Protein AF-A0A285U3Y8-F1 (afdb_monomer_lite)

Organism: NCBI:txid908946

Radius of gyration: 16.51 Å; chains: 1; bounding box: 35×35×42 Å

Sequence (97 aa):
MNTLVPEPEIPSHQGPDAQKVDPDLDVVTMAVKVPETIAHLHYWSVQLTRNAEKEEVLDAFRASSRIALVRTADGLTAINTNKELMADLDRAVRQPI

Structure (mmCIF, N/CA/C/O backbone):
data_AF-A0A285U3Y8-F1
#
_entry.id   AF-A0A285U3Y8-F1
#
loop_
_atom_site.group_PDB
_atom_site.id
_atom_site.type_symbol
_atom_site.label_atom_id
_atom_site.label_alt_id
_atom_site.label_comp_id
_atom_site.label_asym_id
_atom_site.label_entity_id
_atom_site.label_seq_id
_atom_site.pdbx_PDB_ins_code
_atom_site.Cartn_x
_atom_site.Cartn_y
_atom_site.Cartn_z
_atom_site.occupancy
_atom_site.B_iso_or_equiv
_atom_site.auth_seq_id
_atom_site.auth_comp_id
_atom_site.auth_asym_id
_atom_site.auth_atom_id
_atom_site.pdbx_PDB_model_num
ATOM 1 N N . MET A 1 1 ? 19.286 4.805 -14.756 1.00 71.94 1 MET A N 1
ATOM 2 C CA . MET A 1 1 ? 18.687 5.290 -13.493 1.00 71.94 1 MET A CA 1
ATOM 3 C C . MET A 1 1 ? 18.653 4.110 -12.530 1.00 71.94 1 MET A C 1
ATOM 5 O O . MET A 1 1 ? 18.075 3.100 -12.893 1.00 71.94 1 MET A O 1
ATOM 9 N N . ASN A 1 2 ? 19.365 4.176 -11.401 1.00 92.19 2 ASN A N 1
ATOM 10 C CA . ASN A 1 2 ? 19.491 3.085 -10.420 1.00 92.19 2 ASN A CA 1
ATOM 11 C C . ASN A 1 2 ? 19.738 3.695 -9.031 1.00 92.19 2 ASN A C 1
ATOM 13 O O . ASN A 1 2 ? 20.870 3.745 -8.560 1.00 92.19 2 ASN A O 1
ATOM 17 N N . THR A 1 3 ? 18.710 4.312 -8.455 1.00 96.00 3 THR A N 1
ATOM 18 C CA . THR A 1 3 ? 18.819 5.024 -7.176 1.00 96.00 3 THR A CA 1
ATOM 19 C C . THR A 1 3 ? 17.481 5.025 -6.450 1.00 96.00 3 THR A C 1
ATOM 21 O O . THR A 1 3 ? 16.446 4.777 -7.068 1.00 96.00 3 THR A O 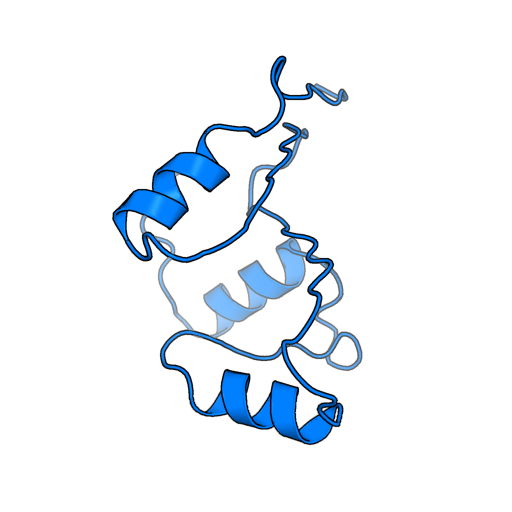1
ATOM 24 N N . LEU A 1 4 ? 17.512 5.343 -5.161 1.00 97.38 4 LEU A N 1
ATOM 25 C CA . LEU A 1 4 ? 16.345 5.554 -4.316 1.00 97.38 4 LEU A CA 1
ATOM 26 C C . LEU A 1 4 ? 16.321 7.020 -3.888 1.00 97.38 4 LEU A C 1
ATOM 28 O O . LEU A 1 4 ? 17.3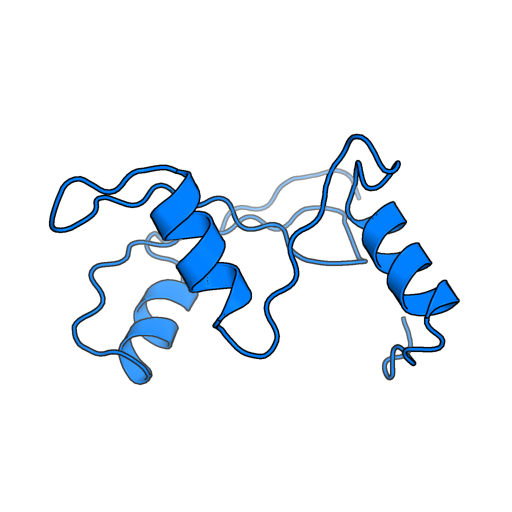55 7.567 -3.505 1.00 97.38 4 LEU A O 1
ATOM 32 N N . VAL A 1 5 ? 15.153 7.652 -3.958 1.00 97.69 5 VAL A N 1
ATOM 33 C CA . VAL A 1 5 ? 14.974 9.050 -3.544 1.00 97.69 5 VAL A CA 1
ATOM 34 C C . VAL A 1 5 ? 13.856 9.101 -2.503 1.00 97.69 5 VAL A C 1
ATOM 36 O O . VAL A 1 5 ? 12.694 8.955 -2.884 1.00 97.69 5 VAL A O 1
ATOM 39 N N . PRO A 1 6 ? 14.170 9.225 -1.202 1.00 97.31 6 PRO A N 1
ATOM 40 C CA . PRO A 1 6 ? 13.145 9.380 -0.174 1.00 97.31 6 PRO A CA 1
ATOM 41 C C . PRO A 1 6 ? 12.476 10.755 -0.284 1.00 97.31 6 PRO A C 1
ATOM 43 O O . PRO A 1 6 ? 13.112 11.718 -0.718 1.00 97.31 6 PRO A O 1
ATOM 46 N N . GLU A 1 7 ? 11.213 10.852 0.132 1.00 97.06 7 GLU A N 1
ATOM 47 C CA . GLU A 1 7 ? 10.607 12.159 0.413 1.00 97.06 7 GLU A CA 1
ATOM 48 C C . GLU A 1 7 ? 11.392 12.861 1.540 1.00 97.06 7 GLU A C 1
ATOM 50 O O . GLU A 1 7 ? 11.865 12.191 2.465 1.00 97.06 7 GLU A O 1
ATOM 55 N N . PRO A 1 8 ? 11.561 14.194 1.482 1.00 96.44 8 PRO A N 1
ATOM 56 C CA . PRO A 1 8 ? 12.394 14.923 2.436 1.00 96.44 8 PRO A CA 1
ATOM 57 C C . PRO A 1 8 ? 11.754 15.064 3.825 1.00 96.44 8 PRO A C 1
ATOM 59 O O . PRO A 1 8 ? 12.461 15.361 4.787 1.00 96.44 8 PRO A O 1
ATOM 62 N N . GLU A 1 9 ? 10.440 14.862 3.938 1.00 96.19 9 GLU A N 1
ATOM 63 C CA . GLU A 1 9 ? 9.665 15.080 5.158 1.00 96.19 9 GLU A CA 1
ATOM 64 C C . GLU A 1 9 ? 8.879 13.826 5.558 1.00 96.19 9 GLU A C 1
ATOM 66 O O . GLU A 1 9 ? 8.436 13.038 4.718 1.00 96.19 9 GLU A O 1
ATOM 71 N N . ILE A 1 10 ? 8.707 13.655 6.871 1.00 96.50 10 ILE A N 1
ATOM 72 C CA . ILE A 1 10 ? 7.857 12.629 7.478 1.00 96.50 10 ILE A CA 1
ATOM 73 C C . ILE A 1 10 ? 6.872 13.350 8.417 1.00 96.50 10 ILE A C 1
ATOM 75 O O . ILE A 1 10 ? 7.334 14.097 9.284 1.00 96.50 10 ILE A O 1
ATOM 79 N N . PRO A 1 11 ? 5.549 13.117 8.299 1.00 97.12 11 PRO A N 1
ATOM 80 C CA . PRO A 1 11 ? 4.906 12.235 7.325 1.00 97.12 11 PRO A CA 1
ATOM 81 C C . PRO A 1 11 ? 4.984 12.783 5.893 1.00 97.12 11 PRO A C 1
ATOM 83 O O . PRO A 1 11 ? 4.980 13.991 5.674 1.00 97.12 11 PRO A O 1
ATOM 86 N N . SER A 1 12 ? 5.010 11.886 4.909 1.00 97.75 12 SER A N 1
ATOM 87 C CA . SER A 1 12 ? 4.788 12.256 3.508 1.00 97.75 12 SER A CA 1
ATOM 88 C C . SER A 1 12 ? 3.333 12.709 3.282 1.00 97.75 12 SER A C 1
ATOM 90 O O . SER A 1 12 ? 2.460 12.449 4.111 1.00 97.75 12 SER A O 1
ATOM 92 N N . HIS A 1 13 ? 3.035 13.357 2.148 1.00 97.12 13 HIS A N 1
ATOM 93 C CA . HIS A 1 13 ? 1.709 13.953 1.889 1.00 97.12 13 HIS A CA 1
ATOM 94 C C . HIS A 1 13 ? 0.529 12.964 1.952 1.00 97.12 13 HIS A C 1
ATOM 96 O O . HIS A 1 13 ? -0.596 13.368 2.238 1.00 97.12 13 HIS A O 1
ATOM 102 N N . GLN A 1 14 ? 0.775 11.670 1.723 1.00 97.69 14 GLN A N 1
ATOM 103 C CA . GLN A 1 14 ? -0.259 10.634 1.721 1.00 97.69 14 GLN A CA 1
ATOM 104 C C . GLN A 1 14 ? -0.975 10.489 3.073 1.00 97.69 14 GLN A C 1
ATOM 106 O O . GLN A 1 14 ? -2.156 10.155 3.080 1.00 97.69 14 GLN A O 1
ATOM 111 N N . GLY A 1 15 ? -0.302 10.749 4.200 1.00 97.75 15 GLY A N 1
ATOM 112 C CA . GLY A 1 15 ? -0.918 10.719 5.531 1.00 97.75 15 GLY A CA 1
ATOM 113 C C . GLY A 1 15 ? -1.988 11.806 5.689 1.00 97.75 15 GLY A C 1
ATOM 114 O O . GLY A 1 15 ? -3.168 11.471 5.817 1.00 97.75 15 GLY A O 1
ATOM 115 N N . PRO A 1 16 ? -1.621 13.099 5.586 1.00 97.94 16 PRO A N 1
ATOM 116 C CA . PRO A 1 16 ? -2.584 14.201 5.602 1.00 97.94 16 PRO A CA 1
ATOM 117 C C . PRO A 1 16 ? -3.679 14.092 4.533 1.00 97.94 16 PRO A C 1
ATOM 119 O O . PRO A 1 16 ? -4.808 14.523 4.760 1.00 97.94 16 PRO A O 1
ATOM 122 N N . ASP A 1 17 ? -3.378 13.516 3.366 1.00 98.25 17 ASP A N 1
ATOM 123 C CA . ASP A 1 17 ? -4.386 13.291 2.328 1.00 98.25 17 ASP A CA 1
ATOM 124 C C . ASP A 1 17 ? -5.387 12.188 2.699 1.00 98.25 17 ASP A C 1
ATOM 126 O O . ASP A 1 17 ? -6.583 12.364 2.464 1.00 98.25 17 ASP A O 1
ATOM 130 N N . ALA A 1 18 ? -4.948 11.094 3.331 1.00 97.81 18 ALA A N 1
ATOM 131 C CA . ALA A 1 18 ? -5.854 10.074 3.860 1.00 97.81 18 ALA A CA 1
ATOM 132 C C . ALA A 1 18 ? -6.776 10.649 4.951 1.00 97.81 18 ALA A C 1
ATOM 134 O O . ALA A 1 18 ? -7.974 10.363 4.958 1.00 97.81 18 ALA A O 1
ATOM 135 N N . GLN A 1 19 ? -6.252 11.541 5.795 1.00 98.38 19 GLN A N 1
ATOM 136 C CA . GLN A 1 19 ? -7.015 12.206 6.858 1.00 98.38 19 GLN A CA 1
ATOM 137 C C . GLN A 1 19 ? -8.095 13.171 6.344 1.00 98.38 19 GLN A C 1
ATOM 139 O O . GLN A 1 19 ? -9.045 13.485 7.055 1.00 98.38 19 GLN A O 1
ATOM 144 N N . LYS A 1 20 ? -8.020 13.622 5.084 1.00 98.38 20 LYS A N 1
ATOM 145 C CA . LYS A 1 20 ? -9.129 14.372 4.461 1.00 98.38 20 LYS A CA 1
ATOM 146 C C . LYS A 1 20 ? -10.342 13.486 4.165 1.00 98.38 20 LYS A C 1
ATOM 148 O O . LYS A 1 20 ? -11.437 14.015 3.990 1.00 98.38 20 LYS A O 1
ATOM 153 N N . VAL A 1 21 ? -10.145 12.169 4.061 1.00 98.19 21 VAL A N 1
ATOM 154 C CA . VAL A 1 21 ? -11.207 11.178 3.831 1.00 98.19 21 VAL A CA 1
ATOM 155 C C . VAL A 1 21 ? -11.678 10.572 5.152 1.00 98.19 21 VAL A C 1
ATOM 157 O O . VAL A 1 21 ? -12.883 10.457 5.359 1.00 98.19 21 VAL A O 1
ATOM 160 N N . ASP A 1 22 ? -10.743 10.225 6.037 1.00 97.81 22 ASP A N 1
ATOM 161 C CA . ASP A 1 22 ? -11.006 9.713 7.385 1.00 97.81 22 ASP A CA 1
ATOM 162 C C . ASP A 1 22 ? -10.246 10.561 8.425 1.00 97.81 22 ASP A C 1
ATOM 164 O O . ASP A 1 22 ? -9.074 10.290 8.697 1.00 97.81 22 ASP A O 1
ATOM 168 N N . PRO A 1 23 ? -10.879 11.613 8.981 1.00 98.00 23 PRO A N 1
ATOM 169 C CA . PRO A 1 23 ? -10.222 12.545 9.900 1.00 98.00 23 PRO A CA 1
ATOM 170 C C . PRO A 1 23 ? -9.691 11.915 11.190 1.00 98.00 23 PRO A C 1
ATOM 172 O O . PRO A 1 23 ? -8.795 12.490 11.806 1.00 98.00 23 PRO A O 1
ATOM 175 N N . ASP A 1 24 ? -10.224 10.757 11.585 1.00 97.62 24 ASP A N 1
ATOM 176 C CA . ASP A 1 24 ? -9.853 10.067 12.822 1.00 97.62 24 ASP A CA 1
ATOM 177 C C . ASP A 1 24 ? -8.724 9.039 12.603 1.00 97.62 24 ASP A C 1
ATOM 179 O O . ASP A 1 24 ? -8.259 8.407 13.556 1.00 97.62 24 ASP A O 1
ATOM 183 N N . LEU A 1 25 ? -8.254 8.865 11.360 1.00 97.25 25 LEU A N 1
ATOM 184 C CA . LEU A 1 25 ? -7.182 7.932 11.030 1.00 97.25 25 LEU A CA 1
ATOM 185 C C . LEU A 1 25 ? -5.829 8.414 11.586 1.00 97.25 25 LEU A C 1
ATOM 187 O O . LEU A 1 25 ? -5.202 9.341 11.061 1.00 97.25 25 LEU A O 1
ATOM 191 N N . ASP A 1 26 ? -5.347 7.726 12.621 1.00 97.81 26 ASP A N 1
ATOM 192 C CA . ASP A 1 26 ? -3.997 7.892 13.167 1.00 97.81 26 ASP A CA 1
ATOM 193 C C . ASP A 1 26 ? -2.972 7.174 12.274 1.00 97.81 26 ASP A C 1
ATOM 195 O O . ASP A 1 26 ? -2.810 5.951 12.322 1.00 97.81 26 ASP A O 1
ATOM 199 N N . VAL A 1 27 ? -2.325 7.932 11.385 1.00 97.88 27 VAL A N 1
ATOM 200 C CA . VAL A 1 27 ? -1.395 7.393 10.390 1.00 97.88 27 VAL A CA 1
ATOM 201 C C . VAL A 1 27 ? -0.201 8.315 10.167 1.00 97.88 27 VAL A C 1
ATOM 203 O O . VAL A 1 27 ? -0.329 9.525 9.989 1.00 97.88 27 VAL A O 1
ATOM 206 N N . VAL A 1 28 ? 0.984 7.710 10.098 1.00 98.25 28 VAL A N 1
ATOM 207 C CA . VAL A 1 28 ? 2.221 8.352 9.648 1.00 98.25 28 VAL A CA 1
ATOM 208 C C . VAL A 1 28 ? 2.708 7.600 8.418 1.00 98.25 28 VAL A C 1
ATOM 210 O O . VAL A 1 28 ? 2.903 6.386 8.463 1.00 98.25 28 VAL A O 1
ATOM 213 N N . THR A 1 29 ? 2.904 8.310 7.310 1.00 98.38 29 THR A N 1
ATOM 214 C CA . THR A 1 29 ? 3.362 7.717 6.050 1.00 98.38 29 THR A CA 1
ATOM 215 C C . TH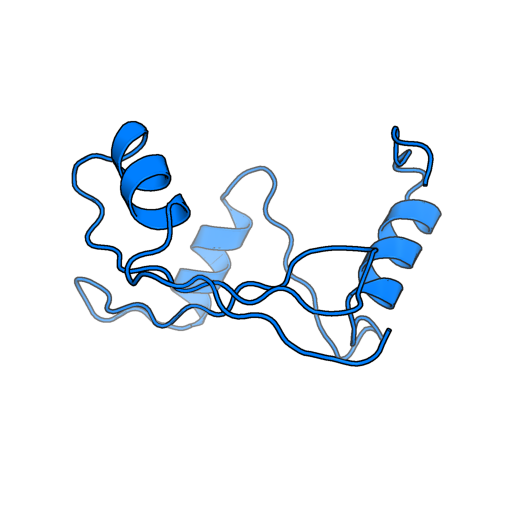R A 1 29 ? 4.789 8.130 5.725 1.00 98.38 29 THR A C 1
ATOM 217 O O . THR A 1 29 ? 5.230 9.234 6.039 1.00 98.38 29 THR A O 1
ATOM 220 N N . MET A 1 30 ? 5.509 7.243 5.049 1.00 98.31 30 MET A N 1
ATOM 221 C CA . MET A 1 30 ? 6.813 7.511 4.451 1.00 98.31 30 MET A CA 1
ATOM 222 C C . MET A 1 30 ? 6.770 7.041 3.000 1.00 98.31 30 MET A C 1
ATOM 224 O O . MET A 1 30 ? 6.129 6.032 2.700 1.00 98.31 30 MET A O 1
ATOM 228 N N . ALA A 1 31 ? 7.471 7.734 2.106 1.00 98.00 31 ALA A N 1
ATOM 229 C CA . ALA A 1 31 ? 7.535 7.359 0.700 1.00 98.00 31 ALA A CA 1
ATOM 230 C C . ALA A 1 31 ? 8.968 7.433 0.163 1.00 98.00 31 ALA A C 1
ATOM 232 O O . ALA A 1 31 ? 9.784 8.252 0.589 1.00 98.00 31 ALA A O 1
ATOM 233 N N . VAL A 1 32 ? 9.264 6.548 -0.788 1.00 97.94 32 VAL A N 1
ATOM 234 C CA . VAL A 1 32 ? 10.533 6.508 -1.513 1.00 97.94 32 VAL A CA 1
ATOM 235 C C . VAL A 1 32 ? 10.251 6.266 -2.989 1.00 97.94 32 VAL A C 1
ATOM 237 O O . VAL A 1 32 ? 9.520 5.346 -3.357 1.00 97.94 32 VAL A O 1
ATOM 240 N N . LYS A 1 33 ? 10.836 7.094 -3.851 1.00 97.31 33 LYS A N 1
ATOM 241 C CA . LYS A 1 33 ? 10.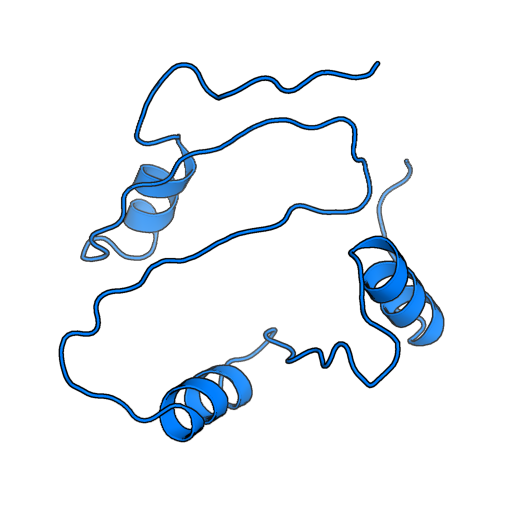833 6.870 -5.293 1.00 97.31 33 LYS A CA 1
ATOM 242 C C . LYS A 1 33 ? 11.921 5.867 -5.650 1.00 97.31 33 LYS A C 1
ATOM 244 O O . LYS A 1 33 ? 13.069 6.002 -5.223 1.00 97.31 33 LYS A O 1
ATOM 249 N N . VAL A 1 34 ? 11.558 4.893 -6.474 1.00 96.62 34 VAL A N 1
ATOM 250 C CA . VAL A 1 34 ? 12.428 3.801 -6.926 1.00 96.62 34 VAL A CA 1
ATOM 251 C C . VAL A 1 34 ? 12.399 3.718 -8.463 1.00 96.62 34 VAL A C 1
ATOM 253 O O . VAL A 1 34 ? 11.491 4.291 -9.071 1.00 96.62 34 VAL A O 1
ATOM 256 N N . PRO A 1 35 ? 13.375 3.069 -9.130 1.00 96.19 35 PRO A N 1
ATOM 257 C CA . PRO A 1 35 ? 13.404 2.957 -10.587 1.00 96.19 35 PRO A CA 1
ATOM 258 C C . PRO A 1 35 ? 12.475 1.823 -11.051 1.00 96.19 35 PRO A C 1
ATOM 260 O O . PRO A 1 35 ? 12.922 0.776 -11.508 1.00 96.19 35 PRO A O 1
ATOM 263 N N . GLU A 1 36 ? 11.175 2.046 -10.895 1.00 94.69 36 GLU A N 1
ATOM 264 C CA . GLU A 1 36 ? 10.080 1.133 -11.226 1.00 94.69 36 GLU A CA 1
ATOM 265 C C . GLU A 1 36 ? 8.966 1.946 -11.911 1.00 94.69 36 GLU A C 1
ATOM 267 O O . GLU A 1 36 ? 8.819 3.140 -11.634 1.00 94.69 36 GLU A O 1
ATOM 272 N N . THR A 1 37 ? 8.242 1.335 -12.857 1.00 94.12 37 THR A N 1
ATOM 273 C CA . THR A 1 37 ? 7.224 2.028 -13.669 1.00 94.12 37 THR A CA 1
ATOM 274 C C . THR A 1 37 ? 5.862 1.329 -13.746 1.00 94.12 37 THR A C 1
ATOM 276 O O . THR A 1 37 ? 5.006 1.789 -14.497 1.00 94.12 37 THR A O 1
ATOM 279 N N . ILE A 1 38 ? 5.652 0.197 -13.072 1.00 94.56 38 ILE A N 1
ATOM 280 C CA . ILE A 1 38 ? 4.440 -0.625 -13.203 1.00 94.56 38 ILE A CA 1
ATOM 281 C C . ILE A 1 38 ? 3.440 -0.278 -12.099 1.00 94.56 38 ILE A C 1
ATOM 283 O O . ILE A 1 38 ? 2.274 -0.027 -12.407 1.00 94.56 38 ILE A O 1
ATOM 287 N N . ALA A 1 39 ? 3.857 -0.275 -10.829 1.00 94.44 39 ALA A N 1
ATOM 288 C CA . ALA A 1 39 ? 2.985 0.083 -9.709 1.00 94.44 39 ALA A CA 1
ATOM 289 C C . ALA A 1 39 ? 3.751 0.439 -8.425 1.00 94.44 39 ALA A C 1
ATOM 291 O O . ALA A 1 39 ? 4.915 0.101 -8.229 1.00 94.44 39 ALA A O 1
ATOM 292 N N . HIS A 1 40 ? 3.042 1.054 -7.479 1.00 96.94 40 HIS A N 1
ATOM 293 C CA . HIS A 1 40 ? 3.548 1.262 -6.124 1.00 96.94 40 HIS A CA 1
ATOM 294 C C . HIS A 1 40 ? 3.387 0.012 -5.247 1.00 96.94 40 HIS A C 1
ATOM 296 O O . HIS A 1 40 ? 2.493 -0.809 -5.454 1.00 96.94 40 HIS A O 1
ATOM 302 N N . LEU A 1 41 ? 4.235 -0.098 -4.223 1.00 96.06 41 LEU A N 1
ATOM 303 C CA . LEU A 1 41 ? 4.162 -1.119 -3.180 1.00 96.06 41 LEU A CA 1
ATOM 304 C C . LEU A 1 41 ? 4.022 -0.436 -1.826 1.00 96.06 41 LEU A C 1
ATOM 306 O O . LEU A 1 41 ? 4.852 0.398 -1.468 1.00 96.06 41 LEU A O 1
ATOM 310 N N . HIS A 1 42 ? 2.981 -0.788 -1.077 1.00 97.62 42 HIS A N 1
ATOM 311 C CA . HIS A 1 42 ? 2.748 -0.250 0.259 1.00 97.62 42 HIS A CA 1
ATOM 312 C C . HIS A 1 42 ? 3.034 -1.329 1.304 1.00 97.62 42 HIS A C 1
ATOM 314 O O . HIS A 1 42 ? 2.488 -2.429 1.229 1.00 97.62 42 HIS A O 1
ATOM 320 N N . TYR A 1 43 ? 3.852 -0.989 2.297 1.00 97.19 43 TYR A N 1
ATOM 321 C CA . TYR A 1 43 ? 4.033 -1.785 3.506 1.00 97.19 43 TYR A CA 1
ATOM 322 C C . TYR A 1 43 ? 3.299 -1.106 4.654 1.00 97.19 43 TYR A C 1
ATOM 324 O O . TYR A 1 43 ? 3.469 0.090 4.874 1.00 97.19 43 TYR A O 1
ATOM 332 N N . TRP A 1 44 ? 2.503 -1.882 5.385 1.00 97.38 44 TRP A N 1
ATOM 333 C CA . TRP A 1 44 ? 1.733 -1.399 6.523 1.00 97.38 44 TRP A CA 1
ATOM 334 C C . TRP A 1 44 ? 2.154 -2.134 7.790 1.00 97.38 44 TRP A C 1
ATOM 336 O O . TRP A 1 44 ? 2.233 -3.361 7.810 1.00 97.38 44 TRP A O 1
ATOM 346 N N . SER A 1 45 ? 2.381 -1.369 8.852 1.00 97.88 45 SER A N 1
ATOM 347 C CA . SER A 1 45 ? 2.387 -1.857 10.227 1.00 97.88 45 SER A CA 1
ATOM 348 C C . SER A 1 45 ? 1.194 -1.215 10.915 1.00 97.88 45 SER A C 1
ATOM 350 O O . SE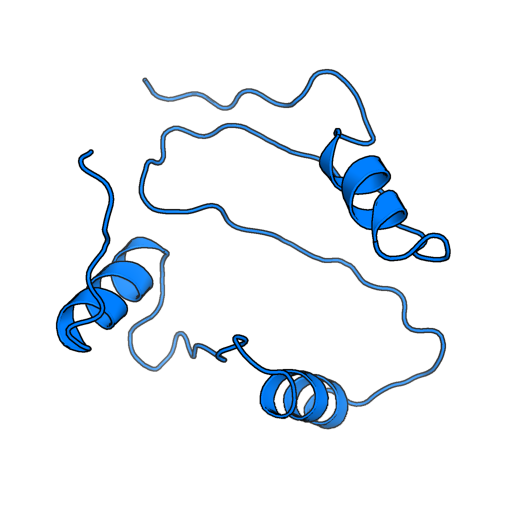R A 1 45 ? 1.116 0.009 10.969 1.00 97.88 45 SER A O 1
ATOM 352 N N . VAL A 1 46 ? 0.246 -2.024 11.383 1.00 97.44 46 VAL A N 1
ATOM 353 C CA . VAL A 1 46 ? -1.035 -1.537 11.909 1.00 97.44 46 VAL A CA 1
ATOM 354 C C . VAL A 1 46 ? -1.205 -2.021 13.337 1.00 97.44 46 VAL A C 1
ATOM 356 O O . VAL A 1 46 ? -1.145 -3.222 13.601 1.00 97.44 46 VAL A O 1
ATOM 359 N N . GLN A 1 47 ? -1.450 -1.086 14.250 1.00 97.69 47 GLN A N 1
ATOM 360 C CA . GLN A 1 47 ? -1.910 -1.400 15.594 1.00 97.69 47 GLN A CA 1
ATOM 361 C C . GLN A 1 47 ? -3.439 -1.403 15.602 1.00 97.69 47 GLN A C 1
ATOM 363 O O . GLN A 1 47 ? -4.074 -0.384 15.349 1.00 97.69 47 GLN A O 1
ATOM 368 N N . LEU A 1 48 ? -4.034 -2.560 15.884 1.00 97.12 48 LEU A N 1
ATOM 369 C CA . LEU A 1 48 ? -5.484 -2.689 15.989 1.00 97.12 48 LEU A CA 1
ATOM 370 C C . LEU A 1 48 ? -5.969 -2.244 17.374 1.00 97.12 48 LEU A C 1
ATOM 372 O O . LEU A 1 48 ? -5.269 -2.391 18.375 1.00 97.12 48 LEU A O 1
ATOM 376 N N . THR A 1 49 ? -7.203 -1.747 17.442 1.00 96.12 49 THR A N 1
ATOM 377 C CA . THR A 1 49 ? -7.855 -1.328 18.698 1.00 96.12 49 THR A CA 1
ATOM 378 C C . THR A 1 49 ? -8.235 -2.504 19.600 1.00 96.12 49 THR A C 1
ATOM 380 O O . THR A 1 49 ? -8.553 -2.322 20.775 1.00 96.12 49 THR A O 1
ATOM 383 N N . ARG A 1 50 ? -8.193 -3.723 19.056 1.00 97.81 50 ARG A N 1
ATOM 384 C CA . ARG A 1 50 ? -8.380 -4.990 19.760 1.00 97.81 50 ARG A CA 1
ATOM 385 C C . ARG A 1 50 ? -7.572 -6.091 19.088 1.00 97.81 50 ARG A C 1
ATOM 387 O O . ARG A 1 50 ? -7.160 -5.955 17.940 1.00 97.81 50 ARG A O 1
ATOM 394 N N . ASN A 1 51 ? -7.436 -7.220 19.773 1.00 97.94 51 ASN A N 1
ATOM 395 C CA . ASN A 1 51 ? -6.929 -8.431 19.140 1.00 97.94 51 ASN A CA 1
ATOM 396 C C . ASN A 1 51 ? -7.883 -8.884 18.023 1.00 97.94 51 ASN A C 1
ATOM 398 O O . ASN A 1 51 ? -9.108 -8.869 18.192 1.00 97.94 51 ASN A O 1
ATOM 402 N N . ALA A 1 52 ? -7.306 -9.286 16.895 1.00 97.88 52 ALA A N 1
ATOM 403 C CA . ALA A 1 52 ? -8.006 -9.885 15.770 1.00 97.88 52 ALA A CA 1
ATOM 404 C C . ALA A 1 52 ? -7.172 -11.049 15.238 1.00 97.88 52 ALA A C 1
ATOM 406 O O . ALA A 1 52 ? -5.945 -10.958 15.145 1.00 97.88 52 ALA A O 1
ATOM 407 N N . GLU A 1 53 ? -7.846 -12.137 14.888 1.00 98.19 53 GLU A N 1
ATOM 408 C CA . GLU A 1 53 ? -7.202 -13.282 14.256 1.00 98.19 53 GLU A CA 1
ATOM 409 C C . GLU A 1 53 ? -6.916 -12.989 12.783 1.00 98.19 53 GLU A C 1
ATOM 411 O O . GLU A 1 53 ? -7.608 -12.201 12.134 1.00 98.19 53 GLU A O 1
ATOM 416 N N . LYS A 1 54 ? -5.922 -13.679 12.216 1.00 97.75 54 LYS A N 1
ATOM 417 C CA . LYS A 1 54 ? -5.561 -13.529 10.798 1.00 97.75 54 LYS A CA 1
ATOM 418 C C . LYS A 1 54 ? -6.768 -13.689 9.869 1.00 97.75 54 LYS A C 1
ATOM 420 O O . LYS A 1 54 ? -6.904 -12.917 8.924 1.00 97.75 54 LYS A O 1
ATOM 425 N N . GLU A 1 55 ? -7.613 -14.689 10.115 1.00 98.31 55 GLU A N 1
ATOM 426 C CA . GLU A 1 55 ? -8.757 -14.965 9.241 1.00 98.31 55 GLU A CA 1
ATOM 427 C C . GLU A 1 55 ? -9.786 -13.834 9.276 1.00 98.31 55 GLU A C 1
ATOM 429 O O . GLU A 1 55 ? -10.303 -13.458 8.234 1.00 98.31 55 GLU A O 1
ATOM 434 N N . GLU A 1 56 ? -9.983 -13.207 10.438 1.00 98.12 56 GLU A N 1
ATOM 435 C CA . GLU A 1 56 ? -10.878 -12.059 10.585 1.00 98.12 56 GLU A CA 1
ATOM 436 C C . GLU A 1 56 ? -10.424 -10.875 9.713 1.00 98.12 56 GLU A C 1
ATOM 438 O O . GLU A 1 56 ? -11.228 -10.249 9.020 1.00 98.12 56 GLU A O 1
ATOM 443 N N . VAL A 1 57 ? -9.115 -10.601 9.689 1.00 97.69 57 VAL A N 1
ATOM 444 C CA . VAL A 1 57 ? -8.531 -9.547 8.844 1.00 97.69 57 VAL A CA 1
ATOM 445 C C . VAL A 1 57 ? -8.679 -9.889 7.358 1.00 97.69 57 VAL A C 1
ATOM 447 O O . VAL A 1 57 ? -9.007 -9.020 6.547 1.00 97.69 57 VAL A O 1
ATOM 450 N N . LEU A 1 58 ? -8.459 -11.153 6.981 1.00 97.88 58 LEU A N 1
ATOM 451 C CA . LEU A 1 58 ? -8.635 -11.600 5.597 1.00 97.88 58 LEU A CA 1
ATOM 452 C C . LEU A 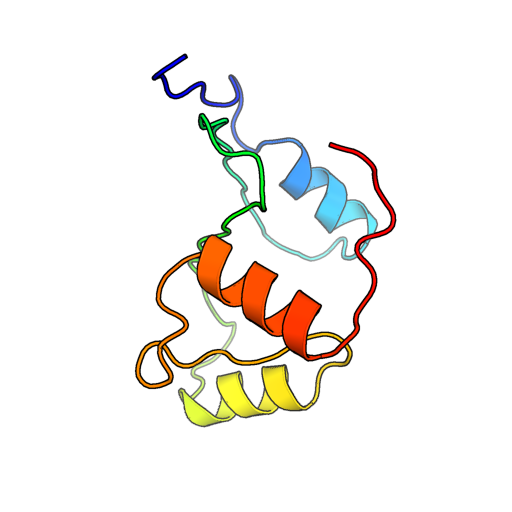1 58 ? -10.100 -11.514 5.153 1.00 97.88 58 LEU A C 1
ATOM 454 O O . LEU A 1 58 ? -10.358 -11.071 4.035 1.00 97.88 58 LEU A O 1
ATOM 458 N N . ASP A 1 59 ? -11.047 -11.878 6.014 1.00 98.25 59 ASP A N 1
ATOM 459 C CA . ASP A 1 59 ? -12.481 -11.760 5.748 1.00 98.25 59 ASP A CA 1
ATOM 460 C C . ASP A 1 59 ? -12.911 -10.304 5.570 1.00 98.25 59 ASP A C 1
ATOM 462 O O . ASP A 1 59 ? -13.636 -9.994 4.621 1.00 98.25 59 ASP A O 1
ATOM 466 N N . ALA A 1 60 ? -12.395 -9.389 6.397 1.00 97.75 60 ALA A N 1
ATOM 467 C CA . ALA A 1 60 ? -12.627 -7.957 6.227 1.00 97.75 60 ALA A CA 1
ATOM 468 C C . ALA A 1 60 ? -12.134 -7.455 4.856 1.00 97.75 60 ALA A C 1
ATOM 470 O O . ALA A 1 60 ? -12.854 -6.730 4.164 1.00 97.75 60 ALA A O 1
ATOM 471 N N . PHE A 1 61 ? -10.946 -7.885 4.408 1.00 97.88 61 PHE A N 1
ATOM 472 C CA . PHE A 1 61 ? -10.450 -7.539 3.072 1.00 97.88 61 PHE A CA 1
ATOM 473 C C . PHE A 1 61 ? -11.271 -8.167 1.941 1.00 97.88 61 PHE A C 1
ATOM 475 O O . PHE A 1 61 ? -11.506 -7.495 0.939 1.00 97.88 61 PHE A O 1
ATOM 482 N N . ARG A 1 62 ? -11.745 -9.413 2.087 1.00 97.50 62 ARG A N 1
ATOM 483 C CA . ARG A 1 62 ? -12.610 -10.078 1.088 1.00 97.50 62 ARG A CA 1
ATOM 484 C C . ARG A 1 62 ? -13.977 -9.408 0.957 1.00 97.50 62 ARG A C 1
ATOM 486 O O . ARG A 1 62 ? -14.534 -9.387 -0.137 1.00 97.50 62 ARG A O 1
ATOM 493 N N . ALA A 1 63 ? -14.516 -8.881 2.055 1.00 97.88 63 ALA A N 1
ATOM 494 C CA . ALA A 1 63 ? -15.795 -8.175 2.065 1.00 97.88 63 ALA A CA 1
ATOM 495 C C . ALA A 1 63 ? -15.704 -6.758 1.466 1.00 97.88 63 ALA A C 1
ATOM 497 O O . ALA A 1 63 ? -16.721 -6.192 1.062 1.00 97.88 63 ALA A O 1
ATOM 498 N N . SER A 1 64 ? -14.502 -6.177 1.392 1.00 97.69 64 SER A N 1
ATOM 499 C CA . SER A 1 64 ? -14.290 -4.834 0.856 1.00 97.69 64 SER A CA 1
ATOM 500 C C . SER A 1 64 ? -14.239 -4.825 -0.673 1.00 97.69 64 SER A C 1
ATOM 502 O O . SER A 1 64 ? -13.491 -5.566 -1.312 1.00 97.69 64 SER A O 1
ATOM 504 N N . SER A 1 65 ? -15.020 -3.938 -1.294 1.00 97.12 65 SER A N 1
ATOM 505 C CA . SER A 1 65 ? -15.005 -3.790 -2.749 1.00 97.12 65 SER A CA 1
ATOM 506 C C . SER A 1 65 ? -13.640 -3.294 -3.239 1.00 97.12 65 SER A C 1
ATOM 508 O O . SER A 1 65 ? -13.041 -2.414 -2.627 1.00 97.12 65 SER A O 1
ATOM 510 N N . ARG A 1 66 ? -13.193 -3.788 -4.402 1.00 95.38 66 ARG A N 1
ATOM 511 C CA . ARG A 1 66 ? -11.943 -3.374 -5.078 1.00 95.38 66 ARG A CA 1
ATOM 512 C C . ARG A 1 66 ? -10.642 -3.769 -4.361 1.00 95.38 66 ARG A C 1
ATOM 514 O O . ARG A 1 66 ? -9.580 -3.338 -4.800 1.00 95.38 66 ARG A O 1
ATOM 521 N N . ILE A 1 67 ? -10.705 -4.620 -3.337 1.00 96.81 67 ILE A N 1
ATOM 522 C CA . ILE A 1 67 ? -9.536 -5.302 -2.771 1.00 96.81 67 ILE A CA 1
ATOM 523 C C . ILE A 1 67 ? -9.515 -6.742 -3.294 1.00 96.81 67 ILE A C 1
ATOM 525 O O . ILE A 1 67 ? -10.539 -7.418 -3.326 1.00 96.81 67 ILE A O 1
ATOM 529 N N . ALA A 1 68 ? -8.344 -7.208 -3.726 1.00 94.00 68 ALA A N 1
ATOM 530 C CA . ALA A 1 68 ? -8.120 -8.588 -4.138 1.00 94.00 68 ALA A CA 1
ATOM 531 C C . ALA A 1 68 ? -6.926 -9.157 -3.371 1.00 94.00 68 ALA A C 1
ATOM 533 O O . ALA A 1 68 ? -5.893 -8.503 -3.238 1.00 94.00 68 ALA A O 1
ATOM 534 N N . LEU A 1 69 ? -7.071 -10.382 -2.871 1.00 95.62 69 LEU A N 1
ATOM 535 C CA . LEU A 1 69 ? -5.984 -11.092 -2.209 1.00 95.62 69 LEU A CA 1
ATOM 536 C C . LEU A 1 69 ? -5.156 -11.841 -3.254 1.00 95.62 69 LEU A C 1
ATOM 538 O O . LEU A 1 69 ? -5.704 -12.584 -4.067 1.00 95.62 69 LEU A O 1
ATOM 542 N N . VAL A 1 70 ? -3.836 -11.674 -3.195 1.00 94.19 70 VAL A N 1
ATOM 543 C CA . VAL A 1 70 ? -2.876 -12.389 -4.044 1.00 94.19 70 VAL A CA 1
ATOM 544 C C . VAL A 1 70 ? -2.112 -13.419 -3.219 1.00 94.19 70 VAL A C 1
ATOM 546 O O . VAL A 1 70 ? -1.766 -13.172 -2.062 1.00 94.19 70 VAL A O 1
ATOM 549 N N . ARG A 1 71 ? -1.838 -14.587 -3.806 1.00 94.25 71 ARG A N 1
ATOM 550 C CA . ARG A 1 71 ? -0.988 -15.618 -3.201 1.00 94.25 71 ARG A CA 1
ATOM 551 C C . ARG A 1 71 ? 0.278 -15.767 -4.023 1.00 94.25 71 ARG A C 1
ATOM 553 O O . ARG A 1 71 ? 0.223 -16.065 -5.210 1.00 94.25 71 ARG A O 1
ATOM 560 N N . THR A 1 72 ? 1.425 -15.650 -3.367 1.00 94.44 72 THR A N 1
ATOM 561 C CA . THR A 1 72 ? 2.732 -15.844 -4.010 1.00 94.44 72 THR A CA 1
ATOM 562 C C . THR A 1 72 ? 2.910 -17.264 -4.555 1.00 94.44 72 THR A C 1
ATOM 564 O O . THR A 1 72 ? 3.577 -17.446 -5.569 1.00 94.44 72 THR A O 1
ATOM 567 N N . ALA A 1 73 ? 2.263 -18.257 -3.933 1.00 96.31 73 ALA A N 1
ATOM 568 C CA . ALA A 1 73 ? 2.249 -19.649 -4.388 1.00 96.31 73 ALA A CA 1
ATOM 569 C C . ALA A 1 73 ? 1.586 -19.846 -5.765 1.00 96.31 73 ALA A C 1
ATOM 571 O O . ALA A 1 73 ? 1.898 -20.819 -6.444 1.00 96.31 73 ALA A O 1
ATOM 572 N N . ASP A 1 74 ? 0.740 -18.907 -6.203 1.00 95.38 74 ASP A N 1
ATOM 573 C CA . ASP A 1 74 ? 0.085 -18.938 -7.517 1.00 95.38 74 ASP A CA 1
ATOM 574 C C . ASP A 1 74 ? 0.971 -18.290 -8.612 1.00 95.38 74 ASP A C 1
ATOM 576 O O . ASP A 1 74 ? 0.502 -17.991 -9.705 1.00 95.38 74 ASP A O 1
ATOM 580 N N . GLY A 1 75 ? 2.255 -18.027 -8.324 1.00 95.00 75 GLY A N 1
ATOM 581 C CA . GLY A 1 75 ? 3.206 -17.382 -9.242 1.00 95.00 75 GLY A CA 1
ATOM 582 C C . GLY A 1 75 ? 3.209 -15.846 -9.192 1.00 95.00 75 GLY A C 1
ATOM 583 O O . GLY A 1 75 ? 4.069 -15.213 -9.804 1.00 95.00 75 GLY A O 1
ATOM 584 N N . LEU A 1 76 ? 2.310 -15.241 -8.408 1.00 95.62 76 LEU A N 1
ATOM 585 C CA . LEU A 1 76 ? 2.154 -13.790 -8.230 1.00 95.62 76 LEU A CA 1
ATOM 586 C C . LEU A 1 76 ? 3.167 -13.227 -7.222 1.00 95.62 76 LEU A C 1
ATOM 588 O O . LEU A 1 76 ? 2.827 -12.789 -6.122 1.00 95.62 76 LEU A O 1
ATOM 592 N N . THR A 1 77 ? 4.448 -13.324 -7.565 1.00 95.25 77 THR A N 1
ATOM 593 C CA . THR A 1 77 ? 5.572 -13.067 -6.646 1.00 95.25 77 THR A CA 1
ATOM 594 C C . THR A 1 77 ? 6.097 -11.634 -6.685 1.00 95.25 77 THR A C 1
ATOM 596 O O . THR A 1 77 ? 6.820 -11.221 -5.781 1.00 95.25 77 THR A O 1
ATOM 599 N N . ALA A 1 78 ? 5.730 -10.865 -7.710 1.00 95.56 78 ALA A N 1
ATOM 600 C CA . ALA A 1 78 ? 6.208 -9.506 -7.923 1.00 95.56 78 ALA A CA 1
ATOM 601 C C . ALA A 1 78 ? 5.161 -8.636 -8.637 1.00 95.56 78 ALA A C 1
ATOM 603 O O . ALA A 1 78 ? 4.205 -9.129 -9.239 1.00 95.56 78 ALA A O 1
ATOM 604 N N . ILE A 1 79 ? 5.354 -7.317 -8.593 1.00 95.19 79 ILE A N 1
ATOM 605 C CA . ILE A 1 79 ? 4.424 -6.333 -9.173 1.00 95.19 79 ILE A CA 1
ATOM 606 C C . ILE A 1 79 ? 4.161 -6.605 -10.661 1.00 95.19 79 ILE A C 1
ATOM 608 O O . ILE A 1 79 ? 3.013 -6.562 -11.100 1.00 95.19 79 ILE A O 1
ATOM 612 N N . ASN A 1 80 ? 5.195 -6.955 -11.431 1.00 94.94 80 ASN A N 1
ATOM 613 C CA . ASN A 1 80 ? 5.053 -7.275 -12.851 1.00 94.94 80 ASN A CA 1
ATOM 614 C C . ASN A 1 80 ? 4.131 -8.482 -13.082 1.00 94.94 80 ASN A C 1
ATOM 616 O O . ASN A 1 80 ? 3.273 -8.418 -13.952 1.00 94.94 80 ASN A O 1
ATOM 620 N N . THR A 1 81 ? 4.234 -9.541 -12.270 1.00 95.69 81 THR A N 1
ATOM 621 C CA . THR A 1 81 ? 3.347 -10.715 -12.391 1.00 95.69 81 THR A CA 1
ATOM 622 C C . THR A 1 81 ? 1.888 -10.378 -12.075 1.00 95.69 81 THR A C 1
ATOM 624 O O . THR A 1 81 ? 0.989 -10.884 -12.739 1.00 95.69 81 THR A O 1
ATOM 627 N N . ASN A 1 82 ? 1.641 -9.447 -11.145 1.00 94.12 82 ASN A N 1
ATOM 628 C CA . ASN A 1 82 ? 0.292 -8.929 -10.901 1.00 94.12 82 ASN A CA 1
ATOM 629 C C . ASN A 1 82 ? -0.234 -8.126 -12.100 1.00 94.12 82 ASN A C 1
ATOM 631 O O . ASN A 1 82 ? -1.407 -8.246 -12.447 1.00 94.12 82 ASN A O 1
ATOM 635 N N . LYS A 1 83 ? 0.617 -7.323 -12.750 1.00 93.25 83 LYS A N 1
ATOM 636 C CA . LYS A 1 83 ? 0.246 -6.584 -13.965 1.00 93.25 83 LYS A CA 1
ATOM 637 C C . LYS A 1 83 ? -0.060 -7.522 -15.134 1.00 93.25 83 LYS A C 1
ATOM 639 O O . LYS A 1 83 ? -1.031 -7.268 -15.840 1.00 93.25 83 LYS A O 1
ATOM 644 N N . GLU A 1 84 ? 0.708 -8.595 -15.326 1.00 94.19 84 GLU A N 1
ATOM 645 C CA . GLU A 1 84 ? 0.397 -9.572 -16.381 1.00 94.19 84 GLU A CA 1
ATOM 646 C C . GLU A 1 84 ? -0.919 -10.308 -16.097 1.00 94.19 84 GLU A C 1
ATOM 648 O O . GLU A 1 84 ? -1.736 -10.423 -17.001 1.00 94.19 84 GLU A O 1
ATOM 653 N N . LEU A 1 85 ? -1.217 -10.658 -14.838 1.00 93.81 85 LEU A N 1
ATOM 654 C CA . LEU A 1 85 ? -2.540 -11.187 -14.477 1.00 93.81 85 LEU A CA 1
ATOM 655 C C . LEU A 1 85 ? -3.675 -10.227 -14.874 1.00 93.81 85 LEU A C 1
ATOM 657 O O . LEU A 1 85 ? -4.717 -10.665 -15.352 1.00 93.81 85 LEU A O 1
ATOM 661 N N . MET A 1 86 ? -3.506 -8.913 -14.683 1.00 92.94 86 MET A N 1
ATOM 662 C CA . MET A 1 86 ? -4.528 -7.947 -15.112 1.00 92.94 86 MET A CA 1
ATOM 663 C C . MET A 1 86 ? -4.700 -7.923 -16.635 1.00 92.94 86 MET A C 1
ATOM 665 O O . MET A 1 86 ? -5.828 -7.769 -17.105 1.00 92.94 86 MET A O 1
ATOM 669 N N . ALA A 1 87 ? -3.610 -8.090 -17.391 1.00 91.94 87 ALA A N 1
ATOM 670 C CA . ALA A 1 87 ? -3.658 -8.199 -18.845 1.00 91.94 87 ALA A CA 1
ATOM 671 C C . ALA A 1 87 ? -4.374 -9.485 -19.292 1.00 91.94 87 ALA A C 1
ATOM 673 O O . ALA A 1 87 ? -5.253 -9.405 -20.144 1.00 91.94 87 ALA A O 1
ATOM 674 N N . ASP A 1 88 ? -4.083 -10.626 -18.660 1.00 93.88 88 ASP A N 1
ATOM 675 C CA . ASP A 1 88 ? -4.737 -11.916 -18.934 1.00 93.88 88 ASP A CA 1
ATOM 676 C C . ASP A 1 88 ? -6.243 -11.898 -18.624 1.00 93.88 88 ASP A C 1
ATOM 678 O O . ASP A 1 88 ? -7.025 -12.630 -19.226 1.00 93.88 88 ASP A O 1
ATOM 682 N N . LEU A 1 89 ? -6.669 -11.047 -17.686 1.00 93.50 89 LEU A N 1
ATOM 683 C CA . LEU A 1 89 ? -8.078 -10.816 -17.358 1.00 93.50 89 LEU A CA 1
ATOM 684 C C . LEU A 1 89 ? -8.768 -9.806 -18.296 1.00 93.50 89 LEU A C 1
ATOM 686 O O . LEU A 1 89 ? -9.862 -9.334 -17.972 1.00 93.50 89 LEU A O 1
ATOM 690 N N . ASP A 1 90 ? -8.124 -9.414 -19.402 1.00 91.62 90 ASP A N 1
ATOM 691 C CA . ASP A 1 90 ? -8.581 -8.387 -20.349 1.00 91.62 90 ASP A CA 1
ATOM 692 C C . ASP A 1 90 ? -8.938 -7.046 -19.670 1.00 91.62 90 ASP A C 1
ATOM 694 O O . ASP A 1 90 ? -9.761 -6.253 -20.148 1.00 91.62 90 ASP A O 1
ATOM 698 N N . ARG A 1 91 ? -8.309 -6.744 -18.525 1.00 86.06 91 ARG A N 1
ATOM 699 C CA . ARG A 1 91 ? -8.507 -5.472 -17.822 1.00 86.06 91 ARG A CA 1
ATOM 700 C C . ARG A 1 91 ? -7.585 -4.430 -18.436 1.00 86.06 91 ARG A C 1
ATOM 702 O O . ARG A 1 91 ? -6.405 -4.345 -18.111 1.00 86.06 91 ARG A O 1
ATOM 709 N N . ALA A 1 92 ? -8.146 -3.615 -19.326 1.00 67.62 92 ALA A N 1
ATOM 710 C CA . ALA A 1 92 ? -7.398 -2.590 -20.043 1.00 67.62 92 ALA A CA 1
ATOM 711 C C . ALA A 1 92 ? -6.645 -1.641 -19.092 1.00 67.62 92 ALA A C 1
ATOM 713 O O . ALA A 1 92 ? -7.253 -0.928 -18.288 1.00 67.62 92 ALA A O 1
ATOM 714 N N . VAL A 1 93 ? -5.324 -1.552 -19.253 1.00 63.56 93 VAL A N 1
ATOM 715 C CA . VAL A 1 93 ? -4.537 -0.444 -18.707 1.00 63.56 93 VAL A CA 1
ATOM 716 C C . VAL A 1 93 ? -4.758 0.749 -19.631 1.00 63.56 93 VAL A C 1
ATOM 718 O O . VAL A 1 93 ? -4.074 0.926 -20.635 1.00 63.56 93 VAL A O 1
ATOM 721 N N . ARG A 1 94 ? -5.766 1.573 -19.339 1.00 51.81 94 ARG A N 1
ATOM 722 C CA . ARG A 1 94 ? -5.883 2.891 -19.974 1.00 51.81 94 ARG A CA 1
ATOM 723 C C . ARG A 1 94 ? -4.848 3.818 -19.345 1.00 51.81 94 ARG A C 1
ATOM 725 O O . ARG A 1 94 ? -5.252 4.605 -18.506 1.00 51.81 94 ARG A O 1
ATOM 732 N N . GLN A 1 95 ? -3.573 3.715 -19.722 1.00 51.25 95 GLN A N 1
ATOM 733 C CA . GLN A 1 95 ? -2.626 4.838 -19.848 1.00 51.25 95 GLN A CA 1
ATOM 734 C C . GLN A 1 95 ? -1.449 4.404 -20.744 1.00 51.25 95 GLN A C 1
ATOM 736 O O . GLN A 1 95 ? -0.957 3.289 -20.573 1.00 51.25 95 GLN A O 1
ATOM 741 N N . PRO A 1 96 ? -1.016 5.232 -21.715 1.00 42.94 96 PRO A N 1
ATOM 742 C CA . PRO A 1 96 ? 0.243 5.001 -22.411 1.00 42.94 96 PRO A CA 1
ATOM 743 C C . PRO A 1 96 ? 1.405 5.182 -21.426 1.00 42.94 96 PRO A C 1
ATOM 745 O O . PRO A 1 96 ? 1.348 6.052 -20.557 1.00 42.94 96 PRO A O 1
ATOM 748 N N . ILE A 1 97 ? 2.422 4.333 -21.569 1.00 48.31 97 ILE A N 1
ATOM 749 C CA . ILE A 1 97 ? 3.724 4.474 -20.902 1.00 48.31 97 ILE A CA 1
ATOM 750 C C . ILE A 1 97 ? 4.464 5.665 -21.515 1.00 48.31 97 ILE A C 1
ATOM 752 O O . ILE A 1 97 ? 4.389 5.800 -22.760 1.00 48.31 97 ILE A O 1
#

Foldseek 3Di:
DFDKAWDPDKQDVVVVVVCVVVVPDPDIHIDIDGPDDQDDDDDDDDDDPDDDDPVRVVVVQVPDPPRDDDDVVVVCVDSVSVVVVCVVVVNDPPDDD

pLDDT: mean 93.52, std 10.78, range [42.94, 98.38]

InterPro domains:
  IPR020829 Glyceraldehyde 3-phosphate dehydrogenase, catalytic domain [PF02800] (10-91)

Secondary structure (DSSP, 8-state):
----EE-SSSS-THHHHHHTT-TT-------EE-S--S----------SS---HHHHHHHHHHSTT-----GGGT--SHHHHHHHHHHTT----S--